Protein AF-A0A437QE01-F1 (afdb_monomer_lite)

pLDDT: mean 81.11, std 12.87, range [41.53, 93.69]

Organism: NCBI:txid1815562

Sequence (136 aa):
MSIEDLKLLNIDQLKAKAEELGINYGANISEKGLLKKIADVLGEPLESDDADTSKPVLPEGTKYVEVMFPEDDKDTQPVQVHVNGRSFVMPRGEWHKVPDYVIEVLNNAKKKVYSPKDMKPREVLAYPFQSREYQG

Foldseek 3Di:
DDLVVLVPDDPVVLVVLCVVLVHDDDPPDDSVRSSQSSCVSVVNHDPDPVPPVPDDDDPPPFFKKKKAFADDPVDQAWDWDADPNDIDTHGHPDIDIDTPVSVVVQVVQWDWDADPPPRDTDIDGPTDMDMDGDPD

Radius of gyration: 21.76 Å; chains: 1; bounding box: 56×34×57 Å

Structure (mmCIF, N/CA/C/O backbone):
data_AF-A0A437QE01-F1
#
_entry.id   AF-A0A437QE01-F1
#
loop_
_atom_site.group_PDB
_atom_site.id
_atom_site.type_symbol
_atom_site.label_atom_id
_atom_site.label_alt_id
_atom_site.label_comp_id
_atom_site.label_asym_id
_atom_site.label_entity_id
_atom_site.label_seq_id
_atom_site.pdbx_PDB_ins_code
_atom_site.Cartn_x
_atom_site.Cartn_y
_atom_site.Cartn_z
_atom_site.occupancy
_atom_site.B_iso_or_equiv
_atom_site.auth_seq_id
_atom_site.auth_comp_id
_atom_site.auth_asym_id
_atom_site.auth_atom_id
_atom_site.pdbx_PDB_model_num
ATOM 1 N N . MET A 1 1 ? -31.507 -14.014 19.607 1.00 61.56 1 MET A N 1
ATOM 2 C CA . MET A 1 1 ? -30.926 -12.689 19.887 1.00 61.56 1 MET A CA 1
ATOM 3 C C . MET A 1 1 ? -30.335 -12.242 18.577 1.00 61.56 1 MET A C 1
ATOM 5 O O . MET A 1 1 ? -29.521 -12.991 18.054 1.00 61.56 1 MET A O 1
ATOM 9 N N . SER A 1 2 ? -30.829 -11.148 18.012 1.00 68.75 2 SER A N 1
ATOM 10 C CA . SER A 1 2 ? -30.433 -10.721 16.672 1.00 68.75 2 SER A CA 1
ATOM 11 C C . SER A 1 2 ? -29.248 -9.762 16.764 1.00 68.75 2 SER A C 1
ATOM 13 O O . SER A 1 2 ? -29.023 -9.123 17.795 1.00 68.75 2 SER A O 1
ATOM 15 N N . ILE A 1 3 ? -28.476 -9.624 15.687 1.00 68.81 3 ILE A N 1
ATOM 16 C CA . ILE A 1 3 ? -27.332 -8.698 15.648 1.00 68.81 3 ILE A CA 1
ATOM 17 C C . ILE A 1 3 ? -27.730 -7.236 15.895 1.00 68.81 3 ILE A C 1
ATOM 19 O O . ILE A 1 3 ? -26.942 -6.453 16.427 1.00 68.81 3 ILE A O 1
ATOM 23 N N . GLU A 1 4 ? -28.956 -6.858 15.550 1.00 73.12 4 GLU A N 1
ATOM 24 C CA . GLU A 1 4 ? -29.498 -5.522 15.810 1.00 73.12 4 GLU A CA 1
ATOM 25 C C . GLU A 1 4 ? -29.607 -5.222 17.309 1.00 73.12 4 GLU A C 1
ATOM 27 O O . GLU A 1 4 ? -29.280 -4.112 17.727 1.00 73.12 4 GLU A O 1
ATOM 32 N N . ASP A 1 5 ? -29.946 -6.223 18.128 1.00 77.50 5 ASP A N 1
ATOM 33 C CA . ASP A 1 5 ? -29.944 -6.092 19.587 1.00 77.50 5 ASP A CA 1
ATOM 34 C C . ASP A 1 5 ? -28.518 -5.883 20.111 1.00 77.50 5 ASP A C 1
ATOM 36 O O . ASP A 1 5 ? -28.290 -5.058 20.992 1.00 77.50 5 ASP A O 1
ATOM 40 N N . LEU A 1 6 ? -27.537 -6.591 19.535 1.00 77.19 6 LEU A N 1
ATOM 41 C CA . LEU A 1 6 ? -26.127 -6.483 19.919 1.00 77.19 6 LEU A CA 1
ATOM 42 C C . LEU A 1 6 ? -25.539 -5.099 19.598 1.00 77.19 6 LEU A C 1
ATOM 44 O O . LEU A 1 6 ? -24.684 -4.619 20.336 1.00 77.19 6 LEU A O 1
ATOM 48 N N . LYS A 1 7 ? -26.007 -4.429 18.536 1.00 77.31 7 LYS A N 1
ATOM 49 C CA . LYS A 1 7 ? -25.567 -3.067 18.171 1.00 77.31 7 LYS A CA 1
ATOM 50 C C . LYS A 1 7 ? -26.016 -1.993 19.165 1.00 77.31 7 LYS A C 1
ATOM 52 O O . LYS A 1 7 ? -25.436 -0.912 19.178 1.00 77.31 7 LYS A O 1
ATOM 57 N N . LEU A 1 8 ? -27.040 -2.275 19.968 1.00 80.44 8 LEU A N 1
ATOM 58 C CA . LEU A 1 8 ? -27.549 -1.373 21.004 1.00 80.44 8 LEU A CA 1
ATOM 59 C C . LEU A 1 8 ? -26.851 -1.580 22.358 1.00 80.44 8 LEU A C 1
ATOM 61 O O . LEU A 1 8 ? -27.091 -0.823 23.299 1.00 80.44 8 LEU A O 1
ATOM 65 N N . LEU A 1 9 ? -26.002 -2.604 22.473 1.00 81.38 9 LEU A N 1
ATOM 66 C CA . LEU A 1 9 ? -25.262 -2.916 23.689 1.00 81.38 9 LEU A CA 1
ATOM 67 C C . LEU A 1 9 ? -23.941 -2.143 23.754 1.00 81.38 9 LEU A C 1
ATOM 69 O O . LEU A 1 9 ? -23.261 -1.953 22.752 1.00 81.38 9 LEU A O 1
ATOM 73 N N . ASN A 1 10 ? -23.547 -1.767 24.971 1.00 84.06 10 ASN A N 1
ATOM 74 C CA . ASN A 1 10 ? -22.227 -1.196 25.242 1.00 84.06 10 ASN A CA 1
ATOM 75 C C . ASN A 1 10 ? -21.135 -2.279 25.240 1.00 84.06 10 ASN A C 1
ATOM 77 O O . ASN A 1 10 ? -21.408 -3.453 25.508 1.00 84.06 10 ASN A O 1
ATOM 81 N N . ILE A 1 11 ? -19.876 -1.863 25.069 1.00 81.44 11 ILE A N 1
ATOM 82 C CA . ILE A 1 11 ? -18.689 -2.736 25.118 1.00 81.44 11 ILE A CA 1
ATOM 83 C C . ILE A 1 11 ? -18.661 -3.741 26.280 1.00 81.44 11 ILE A C 1
ATOM 85 O O . ILE A 1 11 ? -18.238 -4.878 26.093 1.00 81.44 11 ILE A O 1
ATOM 89 N N . ASP A 1 12 ? -19.112 -3.349 27.471 1.00 84.00 12 ASP A N 1
ATOM 90 C CA . ASP A 1 12 ? -19.095 -4.198 28.669 1.00 84.00 12 ASP A CA 1
ATOM 91 C C . ASP A 1 12 ? -20.093 -5.365 28.556 1.00 84.00 12 ASP A C 1
ATOM 93 O O . ASP A 1 12 ? -19.784 -6.513 28.865 1.00 84.00 12 ASP A O 1
ATOM 97 N N . GLN A 1 13 ? -21.267 -5.090 27.983 1.00 86.38 13 GLN A N 1
ATOM 98 C CA . GLN A 1 13 ? -22.295 -6.095 27.706 1.00 86.38 13 GLN A CA 1
ATOM 99 C C . GLN A 1 13 ? -21.878 -7.026 26.561 1.00 86.38 13 GLN A C 1
ATOM 101 O O . GLN A 1 13 ? -22.131 -8.229 26.612 1.00 86.38 13 GLN A O 1
ATOM 106 N N . LEU A 1 14 ? -21.192 -6.490 25.546 1.00 85.38 14 LEU A N 1
ATOM 107 C CA . LEU A 1 14 ? -20.608 -7.299 24.477 1.00 85.38 14 LEU A CA 1
ATOM 108 C C . LEU A 1 14 ? -19.512 -8.232 25.011 1.00 85.38 14 LEU A C 1
ATOM 110 O O . LEU A 1 14 ? -19.426 -9.372 24.568 1.00 85.38 14 LEU A O 1
ATOM 114 N N . LYS A 1 15 ? -18.708 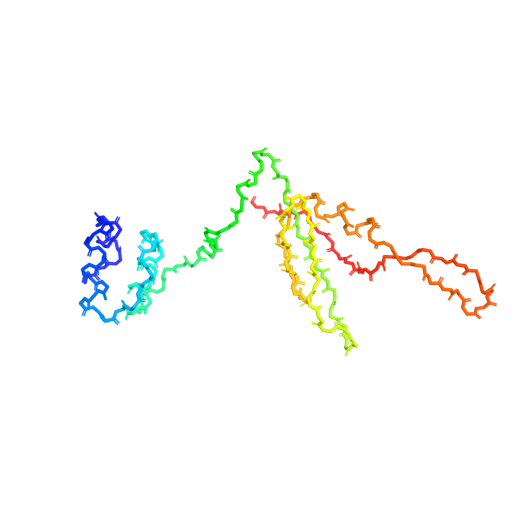-7.791 25.988 1.00 86.31 15 LYS A N 1
ATOM 115 C CA . LYS A 1 15 ? -17.693 -8.635 26.642 1.00 86.31 15 LYS A CA 1
ATOM 116 C C . LYS A 1 15 ? -18.332 -9.781 27.408 1.00 86.31 15 LYS A C 1
ATOM 118 O O . LYS A 1 15 ? -17.971 -10.923 27.156 1.00 86.31 15 LYS A O 1
ATOM 123 N N . ALA A 1 16 ? -19.348 -9.493 28.220 1.00 86.56 16 ALA A N 1
ATOM 124 C CA . ALA A 1 16 ? -20.102 -10.529 28.919 1.00 86.56 16 ALA A CA 1
ATOM 125 C C . ALA A 1 16 ? -20.675 -11.571 27.941 1.00 86.56 16 ALA A C 1
ATOM 127 O O . ALA A 1 16 ? -20.522 -12.770 28.156 1.00 86.56 16 ALA A O 1
ATOM 128 N N . LYS A 1 17 ? -21.252 -11.129 26.814 1.00 83.31 17 LYS A N 1
ATOM 129 C CA . LYS A 1 17 ? -21.757 -12.033 25.767 1.00 83.31 17 LYS A CA 1
ATOM 130 C C . LYS A 1 17 ? -20.654 -12.845 25.097 1.00 83.31 17 LYS A C 1
ATOM 132 O O . LYS A 1 17 ? -20.848 -14.024 24.818 1.00 83.31 17 LYS A O 1
ATOM 137 N N . ALA A 1 18 ? -19.504 -12.234 24.838 1.00 85.94 18 ALA A N 1
ATOM 138 C CA . ALA A 1 18 ? -18.352 -12.929 24.287 1.00 85.94 18 ALA A CA 1
ATOM 139 C C . ALA A 1 18 ? -17.809 -13.989 25.260 1.00 85.94 18 ALA A C 1
ATOM 141 O O . ALA A 1 18 ? -17.495 -15.091 24.821 1.00 85.94 18 ALA A O 1
ATOM 142 N N . GLU A 1 19 ? -17.765 -13.704 26.563 1.00 85.88 19 GLU A N 1
ATOM 143 C CA . GLU A 1 19 ? -17.380 -14.676 27.594 1.00 85.88 19 GLU A CA 1
ATOM 144 C C . GLU A 1 19 ? -18.396 -15.821 27.717 1.00 85.88 19 GLU A C 1
ATOM 146 O O . GLU A 1 19 ? -17.990 -16.981 27.760 1.00 85.88 19 GLU A O 1
ATOM 151 N N . GLU A 1 20 ? -19.704 -15.528 27.680 1.00 85.19 20 GLU A N 1
ATOM 152 C CA . GLU A 1 20 ? -20.765 -16.551 27.639 1.00 85.19 20 GLU A CA 1
ATOM 153 C C . GLU A 1 20 ? -20.631 -17.483 26.423 1.00 85.19 20 GLU A C 1
ATOM 155 O O . GLU A 1 20 ? -20.903 -18.679 26.520 1.00 85.19 20 GLU A O 1
ATOM 160 N N . LEU A 1 21 ? -20.192 -16.945 25.283 1.00 83.25 21 LEU A N 1
ATOM 161 C CA . LEU A 1 21 ? -19.971 -17.689 24.040 1.00 83.25 21 LEU A CA 1
ATOM 162 C C . LEU A 1 21 ? -18.577 -18.339 23.957 1.00 83.25 21 LEU A C 1
ATOM 164 O O . LEU A 1 21 ? -18.266 -18.985 22.957 1.00 83.25 21 LEU A O 1
ATOM 168 N N . GLY A 1 22 ? -17.723 -18.176 24.973 1.00 84.06 22 GLY A N 1
ATOM 169 C CA . GLY A 1 22 ? -16.360 -18.720 24.983 1.00 84.06 22 GLY A CA 1
ATOM 170 C C . GLY A 1 22 ? -15.413 -18.066 23.967 1.00 84.06 22 GLY A C 1
ATOM 171 O O . GLY A 1 22 ? -14.421 -18.669 23.553 1.00 84.06 22 GLY A O 1
ATOM 172 N N . ILE A 1 23 ? -15.706 -16.840 23.537 1.00 82.69 23 ILE A N 1
ATOM 173 C CA . ILE A 1 23 ? -14.935 -16.102 22.537 1.00 82.69 23 ILE A CA 1
ATOM 174 C C . ILE A 1 23 ? -13.726 -15.456 23.202 1.00 82.69 23 ILE A C 1
ATOM 176 O O . ILE A 1 23 ? -13.851 -14.559 24.032 1.00 82.69 23 ILE A O 1
ATOM 180 N N . ASN A 1 24 ? -12.531 -15.834 22.754 1.00 82.19 24 ASN A N 1
ATOM 181 C CA . ASN A 1 24 ? -11.305 -15.200 23.218 1.00 82.19 24 ASN A CA 1
ATOM 182 C C . ASN A 1 24 ? -11.070 -13.852 22.498 1.00 82.19 24 ASN A C 1
ATOM 184 O O . ASN A 1 24 ? -11.030 -13.782 21.256 1.00 82.19 24 ASN A O 1
ATOM 188 N N . TYR A 1 25 ? -10.899 -12.774 23.267 1.00 82.62 25 TYR A N 1
ATOM 189 C CA . TYR A 1 25 ? -10.641 -11.419 22.771 1.00 82.62 25 TYR A CA 1
ATOM 190 C C . TYR A 1 25 ? -9.471 -10.749 23.506 1.00 82.62 25 TYR A C 1
ATOM 192 O O . TYR A 1 25 ? -9.189 -11.030 24.666 1.00 82.62 25 TYR A O 1
ATOM 200 N N . GLY A 1 26 ? -8.763 -9.850 22.816 1.00 76.88 26 GLY A N 1
ATOM 201 C CA . GLY A 1 26 ? -7.668 -9.077 23.410 1.00 76.88 26 GLY A CA 1
ATOM 202 C C . GLY A 1 26 ? -8.178 -7.948 24.312 1.00 76.88 26 GLY A C 1
ATOM 203 O O . GLY A 1 26 ? -9.244 -7.387 24.063 1.00 76.88 26 GLY A O 1
ATOM 204 N N . ALA A 1 27 ? -7.393 -7.559 25.322 1.00 73.38 27 ALA A N 1
ATOM 205 C CA . ALA A 1 27 ? -7.774 -6.537 26.309 1.00 73.38 27 ALA A CA 1
ATOM 206 C C . ALA A 1 27 ? -8.166 -5.169 25.700 1.00 73.38 27 ALA A C 1
ATOM 208 O O . ALA A 1 27 ? -8.958 -4.441 26.294 1.00 73.38 27 ALA A O 1
ATOM 209 N N . ASN A 1 28 ? -7.659 -4.850 24.503 1.00 74.44 28 ASN A N 1
ATOM 210 C CA . ASN A 1 28 ? -7.899 -3.593 23.780 1.00 74.44 28 ASN A CA 1
ATOM 211 C C . ASN A 1 28 ? -8.868 -3.736 22.588 1.00 74.44 28 ASN A C 1
ATOM 213 O O . ASN A 1 28 ? -8.801 -2.955 21.642 1.00 74.44 28 ASN A O 1
ATOM 217 N N . ILE A 1 29 ? -9.737 -4.752 22.577 1.00 79.56 29 ILE A N 1
ATOM 218 C CA . ILE A 1 29 ? -10.688 -4.936 21.474 1.00 79.56 29 ILE A CA 1
ATOM 219 C C . ILE A 1 29 ? -11.727 -3.804 21.428 1.00 79.56 29 ILE A C 1
ATOM 221 O O . ILE A 1 29 ? -12.305 -3.432 22.448 1.00 79.56 29 ILE A O 1
ATOM 225 N N . SER A 1 30 ? -11.973 -3.254 20.238 1.00 79.31 30 SER A N 1
ATOM 226 C CA . SER A 1 30 ? -13.020 -2.251 20.008 1.00 79.31 30 SER A CA 1
ATOM 227 C C . SER A 1 30 ? -14.406 -2.897 19.923 1.00 79.31 30 SER A C 1
ATOM 229 O O . SER A 1 30 ? -14.521 -4.049 19.504 1.00 79.31 30 SER A O 1
ATOM 231 N N . GLU A 1 31 ? -15.468 -2.142 20.222 1.00 81.50 31 GLU A N 1
ATOM 232 C CA . GLU A 1 31 ? -16.868 -2.613 20.164 1.00 81.50 31 GLU A CA 1
ATOM 233 C C . GLU A 1 31 ? -17.208 -3.303 18.844 1.00 81.50 31 GLU A C 1
ATOM 235 O O . GLU A 1 31 ? -17.711 -4.422 18.844 1.00 81.50 31 GLU A O 1
ATOM 240 N N . LYS A 1 32 ? -16.835 -2.689 17.715 1.00 78.50 32 LYS A N 1
ATOM 241 C CA . LYS A 1 32 ? -17.033 -3.272 16.379 1.00 78.50 32 LYS A CA 1
ATOM 242 C C . LYS A 1 32 ? -16.314 -4.611 16.196 1.00 78.50 32 LYS A C 1
ATOM 244 O O . LYS A 1 32 ? -16.878 -5.533 15.615 1.00 78.50 32 LYS A O 1
ATOM 249 N N . GLY A 1 33 ? -15.082 -4.730 16.695 1.00 81.06 33 GLY A N 1
ATOM 250 C CA . GLY A 1 33 ? -14.295 -5.962 16.588 1.00 81.06 33 GLY A CA 1
ATOM 251 C C . GLY A 1 33 ? -14.866 -7.093 17.443 1.00 81.06 33 GLY A C 1
ATOM 252 O O . GLY A 1 33 ? -14.855 -8.252 17.032 1.00 81.06 33 GLY A O 1
ATOM 253 N N . LEU A 1 34 ? -15.407 -6.753 18.614 1.00 85.06 34 LEU A N 1
ATOM 254 C CA . LEU A 1 34 ? -16.063 -7.706 19.502 1.00 85.06 34 LEU A CA 1
ATOM 255 C C . LEU A 1 34 ? -17.421 -8.157 18.942 1.00 85.06 34 LEU A C 1
ATOM 257 O O . LEU A 1 34 ? -17.693 -9.353 18.900 1.00 85.06 34 LEU A O 1
ATOM 261 N N . LEU A 1 35 ? -18.215 -7.217 18.420 1.00 85.00 35 LEU A N 1
ATOM 262 C CA . LEU A 1 35 ? -19.473 -7.481 17.720 1.00 85.00 35 LEU A CA 1
ATOM 263 C C . LEU A 1 35 ? -19.259 -8.427 16.526 1.00 85.00 35 LEU A C 1
ATOM 265 O O . LEU A 1 35 ? -20.007 -9.387 16.377 1.00 85.00 35 LEU A O 1
ATOM 269 N N . LYS A 1 36 ? -18.199 -8.212 15.729 1.00 80.94 36 LYS A N 1
ATOM 270 C CA . LYS A 1 36 ? -17.820 -9.086 14.602 1.00 80.94 36 LYS A CA 1
ATOM 271 C C . LYS A 1 36 ? -17.546 -10.522 15.057 1.00 80.94 36 LYS A C 1
ATOM 273 O O . LYS A 1 36 ? -18.050 -11.454 14.445 1.00 80.94 36 LYS A O 1
ATOM 278 N N . LYS A 1 37 ? -16.793 -10.711 16.146 1.00 80.44 37 LYS A N 1
ATOM 279 C CA . LYS A 1 37 ? -16.519 -12.051 16.697 1.00 80.44 37 LYS A CA 1
ATOM 280 C C . LYS A 1 37 ? -17.783 -12.751 17.200 1.00 80.44 37 LYS A C 1
ATOM 282 O O . LYS A 1 37 ? -17.925 -13.950 17.008 1.00 80.44 37 LYS A O 1
ATOM 287 N N . ILE A 1 38 ? -18.684 -12.016 17.849 1.00 83.19 38 ILE A N 1
ATOM 288 C CA . ILE A 1 38 ? -19.958 -12.569 18.333 1.00 83.19 38 ILE A CA 1
ATOM 289 C C . ILE A 1 38 ? -20.855 -12.956 17.151 1.00 83.19 38 ILE A C 1
ATOM 291 O O . ILE A 1 38 ? -21.430 -14.038 17.147 1.00 83.19 38 ILE A O 1
ATOM 295 N N . ALA A 1 39 ? -20.931 -12.098 16.135 1.00 82.25 39 ALA A N 1
ATOM 296 C CA . ALA A 1 39 ? -21.681 -12.327 14.905 1.00 82.25 39 ALA A CA 1
ATOM 297 C C . ALA A 1 39 ? -21.201 -13.569 14.132 1.00 82.25 39 ALA A C 1
ATOM 299 O O . ALA A 1 39 ? -22.019 -14.369 13.683 1.00 82.25 39 ALA A O 1
ATOM 300 N N . ASP A 1 40 ? -19.880 -13.767 14.059 1.00 80.38 40 ASP A N 1
ATOM 301 C CA . ASP A 1 40 ? -19.247 -14.946 13.455 1.00 80.38 40 ASP A CA 1
ATOM 302 C C . ASP A 1 40 ? -19.692 -16.251 14.139 1.00 80.38 40 ASP A C 1
ATOM 304 O O . ASP A 1 40 ? -20.111 -17.196 13.473 1.00 80.38 40 ASP A O 1
ATOM 308 N N . VAL A 1 41 ? -19.724 -16.270 15.477 1.00 81.94 41 VAL A N 1
ATOM 309 C CA . VAL A 1 41 ? -20.201 -17.430 16.255 1.00 81.94 41 VAL A CA 1
ATOM 310 C C . VAL A 1 41 ? -21.705 -17.660 16.100 1.00 81.94 41 VAL A C 1
ATOM 312 O O . VAL A 1 41 ? -22.158 -18.804 16.101 1.00 81.94 41 VAL A O 1
ATOM 315 N N . LEU A 1 42 ? -22.488 -16.591 15.955 1.00 79.06 42 LEU A N 1
ATOM 316 C CA . LEU A 1 42 ? -23.936 -16.676 15.751 1.00 79.06 42 LEU A CA 1
ATOM 317 C C . LEU A 1 42 ? -24.326 -17.062 14.313 1.00 79.06 42 LEU A C 1
ATOM 319 O O . LEU A 1 42 ? -25.506 -17.292 14.055 1.00 79.06 42 LEU A O 1
ATOM 323 N N . GLY A 1 43 ? -23.360 -17.183 13.393 1.00 69.56 43 GLY A N 1
ATOM 324 C CA . GLY A 1 43 ? -23.604 -17.584 12.005 1.00 69.56 43 GLY A CA 1
ATOM 325 C C . GLY A 1 43 ? -24.263 -16.499 11.149 1.00 69.56 43 GLY A C 1
ATOM 326 O O . GLY A 1 43 ? -24.741 -16.788 10.054 1.00 69.56 43 GLY A O 1
ATOM 327 N N . GLU A 1 44 ? -24.278 -15.257 11.633 1.00 65.81 44 GLU A N 1
ATOM 328 C CA . GLU A 1 44 ? -24.770 -14.088 10.910 1.00 65.81 44 GLU A CA 1
ATOM 329 C C . GLU A 1 44 ? -23.563 -13.203 10.571 1.00 65.81 44 GLU A C 1
ATOM 331 O O . GLU A 1 44 ? -23.174 -12.353 11.374 1.00 65.81 44 GLU A O 1
ATOM 336 N N . PRO A 1 45 ? -22.902 -13.408 9.418 1.00 56.62 45 PRO A N 1
ATOM 337 C CA . PRO A 1 45 ? -21.717 -12.642 9.073 1.00 56.62 45 PRO A CA 1
ATOM 338 C C . PRO A 1 45 ? -22.094 -11.168 8.928 1.00 56.62 45 PRO A C 1
ATOM 340 O O . PRO A 1 45 ? -22.808 -10.770 8.010 1.00 56.62 45 PRO A O 1
ATOM 343 N N . LEU A 1 46 ? -21.587 -10.339 9.838 1.00 58.84 46 LEU A N 1
ATOM 344 C CA . LEU A 1 46 ? -21.533 -8.905 9.605 1.00 58.84 46 LEU A CA 1
ATOM 345 C C . LEU A 1 46 ? -20.607 -8.677 8.417 1.00 58.84 46 LEU A C 1
ATOM 347 O O . LEU A 1 46 ? -19.435 -9.062 8.476 1.00 58.84 46 LEU A O 1
ATOM 351 N N . GLU A 1 47 ? -21.142 -8.067 7.356 1.00 50.53 47 GLU A N 1
ATOM 352 C CA . GLU A 1 47 ? -20.348 -7.598 6.225 1.00 50.53 47 GLU A CA 1
ATOM 353 C C . GLU A 1 47 ? -19.114 -6.879 6.764 1.00 50.53 47 GLU A C 1
ATOM 355 O O . GLU A 1 47 ? -19.184 -5.917 7.538 1.00 50.53 47 GLU A O 1
ATOM 360 N N . SER A 1 48 ? -17.970 -7.474 6.453 1.00 45.66 48 SER A N 1
ATOM 361 C CA . SER A 1 48 ? -16.689 -7.065 6.981 1.00 45.66 48 SER A CA 1
ATOM 362 C C . SER A 1 48 ? -16.278 -5.791 6.271 1.00 45.66 48 SER A C 1
ATOM 364 O O . SER A 1 48 ? -15.776 -5.830 5.156 1.00 45.66 48 SER A O 1
ATOM 366 N N . ASP A 1 49 ? -16.442 -4.655 6.938 1.00 42.38 49 ASP A N 1
ATOM 367 C CA . ASP A 1 49 ? -15.513 -3.560 6.709 1.00 42.38 49 ASP A CA 1
ATOM 368 C C . ASP A 1 49 ? -14.228 -3.970 7.440 1.00 42.38 49 ASP A C 1
ATOM 370 O O . ASP A 1 49 ? -14.113 -3.842 8.664 1.00 42.38 49 ASP A O 1
ATOM 374 N N . ASP A 1 50 ? -13.310 -4.611 6.715 1.00 44.44 50 ASP A N 1
ATOM 375 C CA . ASP A 1 50 ? -11.950 -4.920 7.162 1.00 44.44 50 ASP A CA 1
ATOM 376 C C . ASP A 1 50 ? -11.158 -3.619 7.373 1.00 44.44 50 ASP A C 1
ATOM 378 O O . ASP A 1 50 ? -10.191 -3.293 6.683 1.00 44.44 50 ASP A O 1
ATOM 382 N N . ALA A 1 51 ? -11.576 -2.841 8.367 1.00 42.97 51 ALA A N 1
ATOM 383 C CA . ALA A 1 51 ? -10.850 -1.701 8.881 1.00 42.97 51 ALA A CA 1
ATOM 384 C C . ALA A 1 51 ? -9.929 -2.188 10.001 1.00 42.97 51 ALA A C 1
ATOM 386 O O . ALA A 1 51 ? -10.220 -2.076 11.190 1.00 42.97 51 ALA A O 1
ATOM 387 N N . ASP A 1 52 ? -8.809 -2.759 9.573 1.00 41.53 52 ASP A N 1
ATOM 388 C CA . ASP A 1 52 ? -7.556 -2.870 10.312 1.00 41.53 52 ASP A CA 1
ATOM 389 C C . ASP A 1 52 ? -7.315 -1.607 11.177 1.00 41.53 52 ASP A C 1
ATOM 391 O O . ASP A 1 52 ? -6.921 -0.545 10.687 1.00 41.53 52 ASP A O 1
ATOM 395 N N . THR A 1 53 ? -7.610 -1.692 12.479 1.00 43.34 53 THR A N 1
ATOM 396 C CA . THR A 1 53 ? -7.600 -0.574 13.448 1.00 43.34 53 THR A CA 1
ATOM 397 C C . THR A 1 53 ? -6.194 -0.119 13.862 1.00 43.34 53 THR A C 1
ATOM 399 O O . THR A 1 53 ? -5.994 0.399 14.956 1.00 43.34 53 THR A O 1
ATOM 402 N N . SER A 1 54 ? -5.185 -0.297 13.011 1.00 45.47 54 SER A N 1
ATOM 403 C CA . SER A 1 54 ? -3.840 0.266 13.213 1.00 45.47 54 SER A CA 1
ATOM 404 C C . SER A 1 54 ? -3.366 1.129 12.046 1.00 45.47 54 SER A C 1
ATOM 406 O O . SER A 1 54 ? -2.224 1.592 12.051 1.00 45.47 54 SER A O 1
ATOM 408 N N . LYS A 1 55 ? -4.231 1.424 11.065 1.00 49.94 55 LYS A N 1
ATOM 409 C CA . LYS A 1 55 ? -3.868 2.337 9.980 1.00 49.94 55 LYS A CA 1
ATOM 410 C C . LYS A 1 55 ? -3.853 3.791 10.478 1.00 49.94 55 LYS A C 1
ATOM 412 O O . LYS A 1 55 ? -4.889 4.300 10.906 1.00 49.94 55 LYS A O 1
ATOM 417 N N . PRO A 1 56 ? -2.707 4.492 10.417 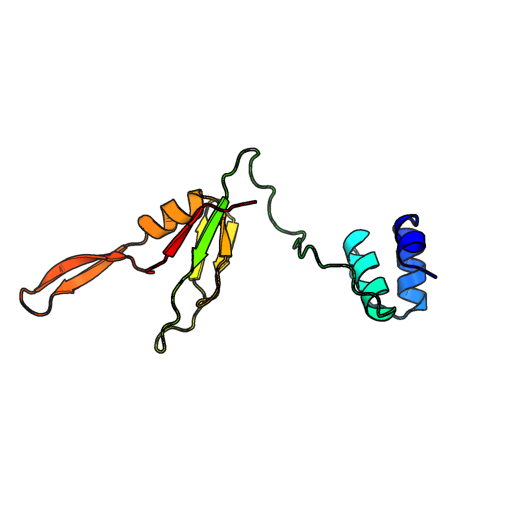1.00 52.44 56 PRO A N 1
ATOM 418 C CA . PRO A 1 56 ? -2.644 5.916 10.727 1.00 52.44 56 PRO A CA 1
ATOM 419 C C . PRO A 1 56 ? -3.624 6.702 9.846 1.00 52.44 56 PRO A C 1
ATOM 421 O O . PRO A 1 56 ? -3.652 6.518 8.629 1.00 52.44 56 PRO A O 1
ATOM 424 N N . VAL A 1 57 ? -4.401 7.589 10.476 1.00 58.56 57 VAL A N 1
ATOM 425 C CA . VAL A 1 57 ? -5.449 8.410 9.847 1.00 58.56 57 VAL A CA 1
ATOM 426 C C . VAL A 1 57 ? -4.885 9.139 8.627 1.00 58.56 57 VAL A C 1
ATOM 428 O O . VAL A 1 57 ? -3.948 9.933 8.739 1.00 58.56 57 VAL A O 1
ATOM 431 N N . LEU A 1 58 ? -5.399 8.826 7.437 1.00 65.75 58 LEU A N 1
ATOM 432 C CA . LEU A 1 58 ? -5.015 9.509 6.203 1.00 65.75 58 LEU A CA 1
ATOM 433 C C . LEU A 1 58 ? -5.463 10.978 6.251 1.00 65.75 58 LEU A C 1
ATOM 435 O O . LEU A 1 58 ? -6.522 11.253 6.811 1.00 65.75 58 LEU A O 1
ATOM 439 N N . PRO A 1 59 ? -4.668 11.921 5.712 1.00 69.50 59 PRO A N 1
ATOM 440 C CA . PRO A 1 59 ? -5.068 13.322 5.692 1.00 69.50 59 PRO A CA 1
ATOM 441 C C . PRO A 1 59 ? -6.395 13.487 4.935 1.00 69.50 59 PRO A C 1
ATOM 443 O O . PRO A 1 59 ? -6.618 12.833 3.908 1.00 69.50 59 PRO A O 1
ATOM 446 N N . GLU A 1 60 ? -7.280 14.345 5.448 1.00 68.88 60 GLU A N 1
ATOM 447 C CA . GLU A 1 60 ? -8.535 14.690 4.773 1.00 68.88 60 GLU A CA 1
ATOM 448 C C . GLU A 1 60 ? -8.254 15.195 3.349 1.00 68.88 60 GLU A C 1
ATOM 450 O O . GLU A 1 60 ? -7.337 15.984 3.124 1.00 68.88 60 GLU A O 1
ATOM 455 N N . GLY A 1 61 ? -9.023 14.701 2.374 1.00 73.62 61 GLY A N 1
ATOM 456 C CA . GLY A 1 61 ? -8.838 15.021 0.953 1.00 73.62 61 GLY A CA 1
ATOM 457 C C . GLY A 1 61 ? -7.867 14.111 0.188 1.00 73.62 61 GLY A C 1
ATOM 458 O O . GLY A 1 61 ? -7.595 14.378 -0.981 1.00 73.62 61 GLY A O 1
ATOM 459 N N . THR A 1 62 ? -7.365 13.032 0.801 1.00 80.56 62 THR A N 1
ATOM 460 C CA . THR A 1 62 ? -6.550 12.035 0.085 1.00 80.56 62 THR A CA 1
ATOM 461 C C . THR A 1 62 ? -7.343 11.418 -1.070 1.00 80.56 62 THR A C 1
ATOM 463 O O . THR A 1 62 ? -8.407 10.832 -0.855 1.00 80.56 62 THR A O 1
ATOM 466 N N . LYS A 1 63 ? -6.807 11.516 -2.292 1.00 86.56 63 LYS A N 1
ATOM 467 C CA . LYS A 1 63 ? -7.376 10.849 -3.464 1.00 86.56 63 LYS A CA 1
ATOM 468 C C . LYS A 1 63 ? -6.949 9.390 -3.463 1.00 86.56 63 LYS A C 1
ATOM 470 O O . LYS A 1 63 ? -5.799 9.070 -3.175 1.00 86.56 63 LYS A O 1
ATOM 475 N N . TYR A 1 64 ? -7.884 8.512 -3.797 1.00 89.19 64 TYR A N 1
ATOM 476 C CA . TYR A 1 64 ? -7.610 7.090 -3.935 1.00 89.19 64 TYR A CA 1
ATOM 477 C C . TYR A 1 64 ? -7.590 6.696 -5.402 1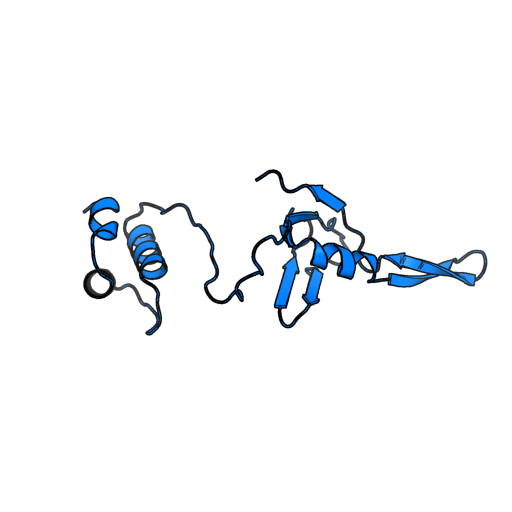.00 89.19 64 TYR A C 1
ATOM 479 O O . TYR A 1 64 ? -8.282 7.274 -6.239 1.00 89.19 64 TYR A O 1
ATOM 487 N N . VAL A 1 65 ? -6.790 5.686 -5.685 1.00 90.38 65 VAL A N 1
ATOM 488 C CA . VAL A 1 65 ? -6.628 5.055 -6.988 1.00 90.38 65 VAL A CA 1
ATOM 489 C C . VAL A 1 65 ? -6.497 3.560 -6.769 1.00 90.38 65 VAL A C 1
ATOM 491 O O . VAL A 1 65 ? -6.077 3.115 -5.700 1.00 90.38 65 VAL A O 1
ATOM 494 N N . GLU A 1 66 ? -6.859 2.775 -7.770 1.00 92.69 66 GLU A N 1
ATOM 495 C CA . GLU A 1 66 ? -6.635 1.336 -7.723 1.00 92.69 66 GLU A CA 1
ATOM 496 C C . GLU A 1 66 ? -5.395 0.988 -8.530 1.00 92.69 66 GLU A C 1
ATOM 498 O O . GLU A 1 66 ? -5.211 1.490 -9.641 1.00 92.69 66 GLU A O 1
ATOM 503 N N . VAL A 1 67 ? -4.554 0.123 -7.970 1.00 93.31 67 VAL A N 1
ATOM 504 C CA . VAL A 1 67 ? -3.358 -0.405 -8.626 1.00 93.31 67 VAL A CA 1
ATOM 505 C C . VAL A 1 67 ? -3.426 -1.909 -8.750 1.00 93.31 67 VAL A C 1
ATOM 507 O O . VAL A 1 67 ?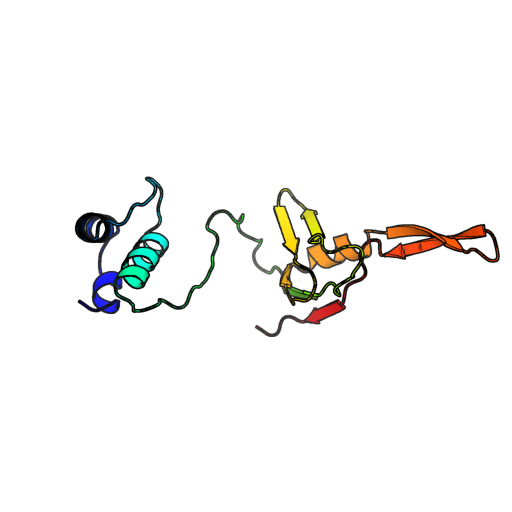 -3.872 -2.585 -7.832 1.00 93.31 67 VAL A O 1
ATOM 510 N N . MET A 1 68 ? -2.926 -2.436 -9.858 1.00 93.69 68 MET A N 1
ATOM 511 C CA . MET A 1 68 ? -2.750 -3.868 -10.047 1.00 93.69 68 MET A CA 1
ATOM 512 C C . MET A 1 68 ? -1.329 -4.142 -10.519 1.00 93.69 68 MET A C 1
ATOM 514 O O . MET A 1 68 ? -0.852 -3.562 -11.500 1.00 93.69 68 MET A O 1
ATOM 518 N N . PHE A 1 69 ? -0.661 -5.058 -9.828 1.00 92.81 69 PHE A N 1
ATOM 519 C CA . PHE A 1 69 ? 0.602 -5.623 -10.281 1.00 92.81 69 PHE A CA 1
ATOM 520 C C . PHE A 1 69 ? 0.296 -6.936 -10.994 1.00 92.81 69 PHE A C 1
ATOM 522 O O . PHE A 1 69 ? -0.328 -7.801 -10.378 1.00 92.81 69 PHE A O 1
ATOM 529 N N . PRO A 1 70 ? 0.698 -7.112 -12.263 1.00 90.69 70 PRO A N 1
ATOM 530 C CA . PRO A 1 70 ? 0.495 -8.379 -12.946 1.00 90.69 70 PRO A CA 1
ATOM 531 C C . PRO A 1 70 ? 1.222 -9.505 -12.204 1.00 90.69 70 PRO A C 1
ATOM 533 O O . PRO A 1 70 ? 2.278 -9.291 -11.589 1.00 90.69 70 PRO A O 1
ATOM 536 N N . GLU A 1 71 ? 0.633 -10.695 -12.267 1.00 89.75 71 GLU A N 1
ATOM 537 C CA . GLU A 1 71 ? 1.284 -11.922 -11.824 1.00 89.75 71 GLU A CA 1
ATOM 538 C C . GLU A 1 71 ? 2.539 -12.176 -12.664 1.00 89.75 71 GLU A C 1
ATOM 540 O O . GLU A 1 71 ? 2.586 -11.872 -13.859 1.00 89.75 71 GLU A O 1
ATOM 545 N N . ASP A 1 72 ? 3.571 -12.702 -12.015 1.00 83.38 72 ASP A N 1
ATOM 546 C CA . ASP A 1 72 ? 4.816 -13.095 -12.657 1.00 83.38 72 ASP A CA 1
ATOM 547 C C . ASP A 1 72 ? 5.229 -14.455 -12.089 1.00 83.38 72 ASP A C 1
ATOM 549 O O . ASP A 1 72 ? 5.382 -14.607 -10.877 1.00 83.38 72 ASP A O 1
ATOM 553 N N . ASP A 1 73 ? 5.412 -15.450 -12.960 1.00 80.81 73 ASP A N 1
ATOM 554 C CA . ASP A 1 73 ? 5.796 -16.810 -12.556 1.00 80.81 73 ASP A CA 1
ATOM 555 C C . ASP A 1 73 ? 7.157 -16.875 -11.844 1.00 80.81 73 ASP A C 1
ATOM 557 O O . ASP A 1 73 ? 7.476 -17.870 -11.193 1.00 80.81 73 ASP A O 1
ATOM 561 N N . LYS A 1 74 ? 7.999 -15.842 -11.985 1.00 82.69 74 LYS A N 1
ATOM 562 C CA . LYS A 1 74 ? 9.331 -15.781 -11.371 1.00 82.69 74 LYS A CA 1
ATOM 563 C C . LYS A 1 74 ? 9.342 -14.962 -10.086 1.00 82.69 74 LYS A C 1
ATOM 565 O O . LYS A 1 74 ? 10.202 -15.211 -9.245 1.00 82.69 74 LYS A O 1
ATOM 570 N N . ASP A 1 75 ? 8.429 -14.004 -9.933 1.00 81.75 75 ASP A N 1
ATOM 571 C CA . ASP A 1 75 ? 8.315 -13.145 -8.754 1.00 81.75 75 ASP A CA 1
ATOM 572 C C . ASP A 1 75 ? 6.872 -13.082 -8.238 1.00 81.75 75 ASP A C 1
ATOM 574 O O . ASP A 1 75 ? 6.076 -12.228 -8.625 1.00 81.75 75 ASP A O 1
ATOM 578 N N . THR A 1 76 ? 6.553 -13.974 -7.300 1.00 86.38 76 THR A N 1
ATOM 579 C CA . THR A 1 76 ? 5.242 -14.033 -6.633 1.00 86.38 76 THR A CA 1
ATOM 580 C C . THR A 1 76 ? 5.159 -13.147 -5.389 1.00 86.38 76 THR A C 1
ATOM 582 O O . THR A 1 76 ? 4.127 -13.104 -4.720 1.00 86.38 76 THR A O 1
ATOM 585 N N . GLN A 1 77 ? 6.246 -12.454 -5.035 1.00 89.00 77 GLN A N 1
ATOM 586 C CA . GLN A 1 77 ? 6.295 -11.645 -3.823 1.00 89.00 77 GLN A CA 1
ATOM 587 C C . GLN A 1 77 ? 5.382 -10.413 -3.950 1.00 89.00 77 GLN A C 1
ATOM 589 O O . GLN A 1 77 ? 5.325 -9.791 -5.019 1.00 89.00 77 GLN A O 1
ATOM 594 N N . PRO A 1 78 ? 4.674 -10.029 -2.870 1.00 89.88 78 PRO A N 1
ATOM 595 C CA . PRO A 1 78 ? 3.850 -8.830 -2.871 1.00 89.88 78 PRO A CA 1
ATOM 596 C C . PRO A 1 78 ? 4.722 -7.578 -2.972 1.00 89.88 78 PRO A C 1
ATOM 598 O O . PRO A 1 78 ? 5.815 -7.505 -2.404 1.00 89.88 78 PRO A O 1
ATOM 601 N N . VAL A 1 79 ? 4.208 -6.551 -3.643 1.00 89.75 79 VAL A N 1
ATOM 602 C CA . VAL A 1 79 ? 4.890 -5.259 -3.725 1.00 89.75 79 VAL A CA 1
ATOM 603 C C . VAL A 1 79 ? 4.645 -4.488 -2.436 1.00 89.75 79 VAL A C 1
ATOM 605 O O . VAL A 1 79 ? 3.503 -4.268 -2.036 1.00 89.75 79 VAL A O 1
ATOM 608 N N . GLN A 1 80 ? 5.725 -4.066 -1.780 1.00 91.25 80 GLN A N 1
ATOM 609 C CA . GLN A 1 80 ? 5.664 -3.308 -0.534 1.00 91.25 80 GLN A CA 1
ATOM 610 C C . GLN A 1 80 ? 6.143 -1.875 -0.749 1.00 91.25 80 GLN A C 1
ATOM 612 O O . GLN A 1 80 ? 7.292 -1.645 -1.127 1.00 91.25 80 GLN A O 1
ATOM 617 N N . VAL A 1 81 ? 5.281 -0.901 -0.466 1.00 90.00 81 VAL A N 1
ATOM 618 C CA . VAL A 1 81 ? 5.614 0.526 -0.544 1.00 90.00 81 VAL A CA 1
ATOM 619 C C . VAL A 1 81 ? 5.606 1.134 0.847 1.00 90.00 81 VAL A C 1
ATOM 621 O O . VAL A 1 81 ? 4.628 1.017 1.579 1.00 90.00 81 VAL A O 1
ATOM 624 N N . HIS A 1 82 ? 6.699 1.811 1.191 1.00 89.00 82 HIS A N 1
ATOM 625 C CA . HIS A 1 82 ? 6.856 2.516 2.456 1.00 89.00 82 HIS A CA 1
ATOM 626 C C . HIS A 1 82 ? 6.929 4.018 2.194 1.00 89.00 82 HIS A C 1
ATOM 628 O O . HIS A 1 82 ? 7.828 4.481 1.496 1.00 89.00 82 HIS A O 1
ATOM 634 N N . VAL A 1 83 ? 5.991 4.786 2.743 1.00 85.44 83 VAL A N 1
ATOM 635 C CA . VAL A 1 83 ? 5.925 6.241 2.547 1.00 85.44 83 VAL A CA 1
ATOM 636 C C . VAL A 1 83 ? 5.362 6.911 3.793 1.00 85.44 83 VAL A C 1
ATOM 638 O O . VAL A 1 83 ? 4.342 6.485 4.331 1.00 85.44 83 VAL A O 1
ATOM 641 N N . ASN A 1 84 ? 6.048 7.945 4.286 1.00 83.56 84 ASN A N 1
ATOM 642 C CA . ASN A 1 84 ? 5.656 8.707 5.480 1.00 83.56 84 ASN A CA 1
ATOM 643 C C . ASN A 1 84 ? 5.340 7.820 6.705 1.00 83.56 84 ASN A C 1
ATOM 645 O O . ASN A 1 84 ? 4.352 8.038 7.404 1.00 83.56 84 ASN A O 1
ATOM 649 N N . GLY A 1 85 ? 6.153 6.782 6.936 1.00 80.56 85 GLY A N 1
ATOM 650 C CA . GLY A 1 85 ? 5.978 5.842 8.051 1.00 80.56 85 GLY A CA 1
ATOM 651 C C . GLY A 1 85 ? 4.835 4.836 7.874 1.00 80.56 85 GLY A C 1
ATOM 652 O O . GLY A 1 85 ? 4.490 4.139 8.823 1.00 80.56 85 GLY A O 1
ATOM 653 N N . ARG A 1 86 ? 4.238 4.753 6.680 1.00 83.44 86 ARG A N 1
ATOM 654 C CA . ARG A 1 86 ? 3.155 3.818 6.353 1.00 83.44 86 ARG A CA 1
ATOM 655 C C . ARG A 1 86 ? 3.637 2.755 5.389 1.00 83.44 86 ARG A C 1
ATOM 657 O O . ARG A 1 86 ? 4.339 3.082 4.436 1.00 83.44 86 ARG A O 1
ATOM 664 N N . SER A 1 87 ? 3.189 1.527 5.612 1.00 87.38 87 SER A N 1
ATOM 665 C CA . SER A 1 87 ? 3.467 0.379 4.753 1.00 87.38 87 SER A CA 1
ATOM 666 C C . SER A 1 87 ? 2.209 -0.026 3.990 1.00 87.38 87 SER A C 1
ATOM 668 O O . SER A 1 87 ? 1.155 -0.236 4.587 1.00 87.38 87 SER A O 1
ATOM 670 N N . PHE A 1 88 ? 2.333 -0.161 2.675 1.00 89.81 88 PHE A N 1
ATOM 671 C CA . PHE A 1 88 ? 1.303 -0.673 1.778 1.00 89.81 88 PHE A CA 1
ATOM 672 C C . PHE A 1 88 ? 1.808 -1.979 1.182 1.00 89.81 88 PHE A C 1
ATOM 674 O O . PHE A 1 88 ? 2.778 -1.969 0.425 1.00 89.81 88 PHE A O 1
ATOM 681 N N . VAL A 1 89 ? 1.179 -3.093 1.549 1.00 91.31 89 VAL A N 1
ATOM 682 C CA . VAL A 1 89 ? 1.489 -4.420 1.008 1.00 91.31 89 VAL A CA 1
ATOM 683 C C . VAL A 1 89 ? 0.433 -4.757 -0.033 1.00 91.31 89 VAL A C 1
ATOM 685 O O . VAL A 1 89 ? -0.749 -4.800 0.292 1.00 91.31 89 VAL A O 1
ATOM 688 N N . MET A 1 90 ? 0.860 -4.956 -1.277 1.00 91.94 90 MET A N 1
ATOM 689 C CA . MET A 1 90 ? -0.016 -5.153 -2.431 1.00 91.94 90 MET A CA 1
ATOM 690 C C . MET A 1 90 ? 0.322 -6.490 -3.104 1.00 91.94 90 MET A C 1
ATOM 692 O O . MET A 1 90 ? 1.319 -6.578 -3.831 1.00 91.94 90 MET A O 1
ATOM 696 N N . PRO A 1 91 ? -0.459 -7.549 -2.830 1.00 90.81 91 PRO A N 1
ATOM 697 C CA . PRO A 1 91 ? -0.429 -8.791 -3.594 1.00 90.81 91 PRO A CA 1
ATOM 698 C C . PRO A 1 91 ? -0.534 -8.565 -5.108 1.00 90.81 91 PRO A C 1
ATOM 700 O O . PRO A 1 91 ? -1.187 -7.629 -5.574 1.00 90.81 91 PRO A O 1
ATOM 703 N N . ARG A 1 92 ? 0.118 -9.429 -5.886 1.00 91.19 92 ARG A N 1
ATOM 704 C CA . ARG A 1 92 ? 0.013 -9.433 -7.352 1.00 91.19 92 ARG A CA 1
ATOM 705 C C . ARG A 1 92 ? -1.293 -10.103 -7.788 1.00 91.19 92 ARG A C 1
ATOM 707 O O . ARG A 1 92 ? -1.842 -10.905 -7.048 1.00 91.19 92 ARG A O 1
ATOM 714 N N . GLY A 1 93 ? -1.772 -9.770 -8.983 1.00 89.44 93 GLY A N 1
ATOM 715 C CA . GLY A 1 93 ? -2.983 -10.348 -9.579 1.00 89.44 93 GLY A CA 1
ATOM 716 C C . GLY A 1 93 ? -4.300 -9.704 -9.138 1.00 89.44 93 GLY A C 1
ATOM 717 O O . GLY A 1 93 ? -5.344 -10.009 -9.706 1.00 89.44 93 GLY A O 1
ATOM 718 N N . GLU A 1 94 ? -4.265 -8.774 -8.183 1.00 89.50 94 GLU A N 1
ATOM 719 C CA . GLU A 1 94 ? -5.460 -8.149 -7.612 1.00 89.50 94 GLU A CA 1
ATOM 720 C C . GLU A 1 94 ? -5.387 -6.619 -7.681 1.00 89.50 94 GLU A C 1
ATOM 722 O O . GLU A 1 94 ? -4.303 -6.025 -7.689 1.00 89.50 94 GLU A O 1
ATOM 727 N N . TRP A 1 95 ? -6.557 -5.977 -7.743 1.00 89.69 95 TRP A N 1
ATOM 728 C CA . TRP A 1 95 ? -6.680 -4.523 -7.671 1.00 89.69 95 TRP A CA 1
ATOM 729 C C . TRP A 1 95 ? -6.675 -4.069 -6.212 1.00 89.69 95 TRP A C 1
ATOM 731 O O . TRP A 1 95 ? -7.501 -4.505 -5.414 1.00 89.69 95 TRP A O 1
ATOM 741 N N . HIS A 1 96 ? -5.772 -3.151 -5.877 1.00 88.94 96 HIS A N 1
ATOM 742 C CA . HIS A 1 96 ? -5.596 -2.615 -4.531 1.00 88.94 96 HIS A CA 1
ATOM 743 C C . HIS A 1 96 ? -5.887 -1.126 -4.500 1.00 88.94 96 HIS A C 1
ATOM 745 O O . HIS A 1 96 ? -5.269 -0.346 -5.226 1.00 88.94 96 HIS A O 1
ATOM 751 N N . LYS A 1 97 ? -6.783 -0.714 -3.605 1.00 90.94 97 LYS A N 1
ATOM 752 C CA . LYS A 1 97 ? -7.038 0.698 -3.322 1.00 90.94 97 LYS A CA 1
ATOM 753 C C . LYS A 1 97 ? -5.867 1.291 -2.543 1.00 90.94 97 LYS A C 1
ATOM 755 O O . LYS A 1 97 ? -5.616 0.913 -1.398 1.00 90.94 97 LYS A O 1
ATOM 760 N N . VAL A 1 98 ? -5.203 2.278 -3.130 1.00 90.38 98 VAL A N 1
ATOM 761 C CA . VAL A 1 98 ? -4.106 3.014 -2.502 1.00 90.38 98 VAL A CA 1
ATOM 762 C C . VAL A 1 98 ? -4.288 4.522 -2.655 1.00 90.38 98 VAL A C 1
ATOM 764 O O . VAL A 1 98 ? -4.980 4.982 -3.562 1.00 90.38 98 VAL A O 1
ATOM 767 N N . PRO A 1 99 ? -3.689 5.320 -1.765 1.00 91.19 99 PRO A N 1
ATOM 768 C CA . PRO A 1 99 ? -3.583 6.760 -1.956 1.00 91.19 99 PRO A CA 1
ATOM 769 C C . PRO A 1 99 ? -2.795 7.126 -3.219 1.00 91.19 99 PRO A C 1
ATOM 771 O O . PRO A 1 99 ? -1.843 6.432 -3.576 1.00 91.19 99 PRO A O 1
ATOM 774 N N . ASP A 1 100 ? -3.121 8.251 -3.849 1.00 90.06 100 ASP A N 1
ATOM 775 C CA . ASP A 1 100 ? -2.457 8.721 -5.071 1.00 90.06 100 ASP A CA 1
ATOM 776 C C . ASP A 1 100 ? -0.942 8.919 -4.894 1.00 90.06 100 ASP A C 1
ATOM 778 O O . ASP A 1 100 ? -0.163 8.577 -5.782 1.00 90.06 100 ASP A O 1
ATOM 782 N N . TYR A 1 101 ? -0.494 9.344 -3.710 1.00 88.75 101 TYR A N 1
ATOM 783 C CA . TYR A 1 101 ? 0.934 9.490 -3.414 1.00 88.75 101 TYR A CA 1
ATOM 784 C C . TYR A 1 101 ? 1.715 8.165 -3.502 1.00 88.75 101 TYR A C 1
ATOM 786 O O . TYR A 1 101 ? 2.928 8.170 -3.704 1.00 88.75 101 TYR A O 1
ATOM 794 N N . VAL A 1 102 ? 1.051 7.008 -3.380 1.00 90.69 102 VAL A N 1
ATOM 795 C CA . VAL A 1 102 ? 1.691 5.697 -3.581 1.00 90.69 102 VAL A CA 1
ATOM 796 C C . VAL A 1 102 ? 2.059 5.502 -5.056 1.00 90.69 102 VAL A C 1
ATOM 798 O O . VAL A 1 102 ? 3.117 4.947 -5.349 1.00 90.69 102 VAL A O 1
ATOM 801 N N . ILE A 1 103 ? 1.254 6.023 -5.989 1.00 91.12 103 ILE A N 1
ATOM 802 C CA . ILE A 1 103 ? 1.552 5.998 -7.431 1.00 91.12 103 ILE A CA 1
ATOM 803 C C . ILE A 1 103 ? 2.817 6.778 -7.742 1.00 91.12 103 ILE A C 1
ATOM 805 O O . ILE A 1 103 ? 3.629 6.342 -8.556 1.00 91.12 103 ILE A O 1
ATOM 809 N N . GLU A 1 104 ? 3.001 7.928 -7.099 1.00 89.75 104 GLU A N 1
ATOM 810 C CA . GLU A 1 104 ? 4.204 8.730 -7.288 1.00 89.75 104 GLU A CA 1
ATOM 811 C C . GLU A 1 104 ? 5.454 7.946 -6.873 1.00 89.75 104 GLU A C 1
ATOM 813 O O . GLU A 1 104 ? 6.440 7.913 -7.613 1.00 89.75 104 GLU A O 1
ATOM 818 N N . VAL A 1 105 ? 5.400 7.230 -5.746 1.00 91.69 105 VAL A N 1
ATOM 819 C CA . VAL A 1 105 ? 6.502 6.361 -5.310 1.00 91.69 105 VAL A CA 1
ATOM 820 C C . VAL A 1 105 ? 6.760 5.245 -6.325 1.00 91.69 105 VAL A C 1
ATOM 822 O O . VAL A 1 105 ? 7.910 5.009 -6.694 1.00 91.69 105 VAL A O 1
ATOM 825 N N . LEU A 1 106 ? 5.710 4.595 -6.832 1.00 91.94 106 LEU A N 1
ATOM 826 C CA . LEU A 1 106 ? 5.833 3.527 -7.829 1.00 91.94 106 LEU A CA 1
ATOM 827 C C . LEU A 1 106 ? 6.408 4.025 -9.166 1.00 91.94 106 LEU A C 1
ATOM 829 O O . LEU A 1 106 ? 7.254 3.355 -9.754 1.00 91.94 106 LEU A O 1
ATOM 833 N N . ASN A 1 107 ? 6.022 5.219 -9.621 1.00 91.31 107 ASN A N 1
ATOM 834 C CA . ASN A 1 107 ? 6.566 5.839 -10.835 1.00 91.31 107 ASN A CA 1
ATOM 835 C C . ASN A 1 107 ? 8.040 6.244 -10.692 1.00 91.31 107 ASN A C 1
ATOM 837 O O . ASN A 1 107 ? 8.801 6.215 -11.665 1.00 91.31 107 ASN A O 1
ATOM 841 N N . ASN A 1 108 ? 8.454 6.621 -9.482 1.00 91.44 108 ASN A N 1
ATOM 842 C CA . ASN A 1 108 ? 9.842 6.956 -9.176 1.00 91.44 108 ASN A CA 1
ATOM 843 C C . ASN A 1 108 ? 10.710 5.720 -8.891 1.00 91.44 108 ASN A C 1
ATOM 845 O O . ASN A 1 108 ? 11.935 5.795 -9.002 1.00 91.44 108 ASN A O 1
ATOM 849 N N . ALA A 1 109 ? 10.104 4.569 -8.592 1.00 91.00 109 ALA A N 1
ATOM 850 C CA . ALA A 1 109 ? 10.800 3.301 -8.421 1.00 91.00 109 ALA A CA 1
ATOM 851 C C . ALA A 1 109 ? 11.305 2.767 -9.775 1.00 91.00 109 ALA A C 1
ATOM 853 O O . ALA A 1 109 ? 10.655 1.961 -10.444 1.00 91.00 109 ALA A O 1
ATOM 854 N N . LYS A 1 110 ? 12.495 3.214 -10.185 1.00 91.81 110 LYS A N 1
ATOM 855 C CA . LYS A 1 110 ? 13.153 2.824 -11.441 1.00 91.81 110 LYS A CA 1
ATOM 856 C C . LYS A 1 110 ? 14.331 1.886 -11.193 1.00 91.81 110 LYS A C 1
ATOM 858 O O . LYS A 1 110 ? 15.045 2.002 -10.201 1.00 91.81 110 LYS A O 1
ATOM 863 N N . LYS A 1 111 ? 14.582 0.987 -12.145 1.00 91.31 111 LYS A N 1
ATOM 864 C CA . LYS A 1 111 ? 15.787 0.153 -12.219 1.00 91.31 111 LYS A CA 1
ATOM 865 C C . LYS A 1 111 ? 16.526 0.395 -13.529 1.00 91.31 111 LYS A C 1
ATOM 867 O O . LYS A 1 111 ? 15.914 0.565 -14.585 1.00 91.31 111 LYS A O 1
ATOM 872 N N . LYS A 1 112 ? 17.857 0.374 -13.465 1.00 91.38 112 LYS A N 1
ATOM 873 C CA . LYS A 1 112 ? 18.715 0.414 -14.653 1.00 91.38 112 LYS A CA 1
ATOM 874 C C . LYS A 1 112 ? 18.831 -0.991 -15.232 1.00 91.38 112 LYS A C 1
ATOM 876 O O . LYS A 1 112 ? 19.233 -1.919 -14.540 1.00 91.38 112 LYS A O 1
ATOM 881 N N . VAL A 1 113 ? 18.487 -1.140 -16.503 1.00 88.06 113 VAL A N 1
ATOM 882 C CA . VAL A 1 113 ? 18.641 -2.382 -17.267 1.00 88.06 113 VAL A CA 1
ATOM 883 C C . VAL A 1 113 ? 19.546 -2.093 -18.453 1.00 88.06 113 VAL A C 1
ATOM 885 O O . VAL A 1 113 ? 19.413 -1.055 -19.093 1.00 88.06 113 VAL A O 1
ATOM 888 N N . TYR A 1 114 ? 20.463 -3.000 -18.765 1.00 89.00 114 TYR A N 1
ATOM 889 C CA . TYR A 1 114 ? 21.338 -2.864 -19.925 1.00 89.00 114 TYR A CA 1
ATOM 890 C C . TYR A 1 114 ? 20.718 -3.564 -21.129 1.00 89.00 114 TYR A C 1
ATOM 892 O O . TYR A 1 114 ? 20.267 -4.706 -21.032 1.00 89.00 114 TYR A O 1
ATOM 900 N N . SER A 1 115 ? 20.671 -2.873 -22.267 1.00 82.69 115 SER A N 1
ATOM 901 C CA . SER A 1 115 ? 20.192 -3.488 -23.505 1.00 82.69 115 SER A CA 1
ATOM 902 C C . SER A 1 115 ? 21.247 -4.464 -24.040 1.00 82.69 115 SER A C 1
ATOM 904 O O . SER A 1 115 ? 22.401 -4.061 -24.192 1.00 82.69 115 SER A O 1
ATOM 906 N N . PRO A 1 116 ? 20.884 -5.712 -24.387 1.00 80.56 116 PRO A N 1
ATOM 907 C CA . PRO A 1 116 ? 21.852 -6.727 -24.811 1.00 80.56 116 PRO A CA 1
ATOM 908 C C . PRO A 1 116 ? 22.494 -6.439 -26.177 1.00 80.56 116 PRO A C 1
ATOM 910 O O . PRO A 1 116 ? 23.520 -7.026 -26.494 1.00 80.56 116 PRO A O 1
ATOM 913 N N . LYS A 1 117 ? 21.905 -5.547 -26.987 1.00 85.44 117 LYS A N 1
ATOM 914 C CA . LYS A 1 117 ? 22.426 -5.174 -28.313 1.00 85.44 117 LYS A CA 1
ATOM 915 C C . LYS A 1 117 ? 23.535 -4.120 -28.261 1.00 85.44 117 LYS A C 1
ATOM 917 O O . LYS A 1 117 ? 24.527 -4.260 -28.960 1.00 85.44 117 LYS A O 1
ATOM 922 N N . ASP A 1 118 ? 23.372 -3.090 -27.432 1.00 88.00 118 ASP A N 1
ATOM 923 C CA . ASP A 1 118 ? 24.228 -1.892 -27.467 1.00 88.00 118 ASP A CA 1
ATOM 924 C C . ASP A 1 118 ? 24.941 -1.610 -26.133 1.00 88.00 118 ASP A C 1
ATOM 926 O O . ASP A 1 118 ? 25.630 -0.601 -26.012 1.00 88.00 118 ASP A O 1
ATOM 930 N N . MET A 1 119 ? 24.715 -2.435 -25.098 1.00 85.25 119 MET A N 1
ATOM 931 C CA . MET A 1 119 ? 25.155 -2.208 -23.708 1.00 85.25 119 MET A CA 1
ATOM 932 C C . MET A 1 119 ? 24.799 -0.823 -23.136 1.00 85.25 119 MET A C 1
ATOM 934 O O . MET A 1 119 ? 25.365 -0.376 -22.139 1.00 85.25 119 MET A O 1
ATOM 938 N N . LYS A 1 120 ? 23.821 -0.131 -23.724 1.00 89.94 120 LYS A N 1
ATOM 939 C CA . LYS A 1 120 ? 23.353 1.162 -23.221 1.00 89.94 120 LYS A CA 1
ATOM 940 C C . LYS A 1 120 ? 22.404 0.955 -22.035 1.00 89.94 120 LYS A C 1
ATOM 942 O O . LYS A 1 120 ? 21.507 0.103 -22.130 1.00 89.94 120 LYS A O 1
ATOM 947 N N . PRO A 1 121 ? 22.571 1.713 -20.936 1.00 88.31 121 PRO A N 1
ATOM 948 C CA . PRO A 1 121 ? 21.645 1.667 -19.817 1.00 88.31 121 PRO A CA 1
ATOM 949 C C . PRO A 1 121 ? 20.304 2.288 -20.222 1.00 88.31 121 PRO A C 1
ATOM 951 O O . PRO A 1 121 ? 20.261 3.356 -20.829 1.00 88.31 121 PRO A O 1
ATOM 954 N N . ARG A 1 122 ? 19.208 1.625 -19.855 1.00 89.44 122 ARG A N 1
ATOM 955 C CA . ARG A 1 122 ? 17.843 2.156 -19.915 1.00 89.44 122 ARG A CA 1
ATOM 956 C C . ARG A 1 122 ? 17.216 2.111 -18.531 1.00 89.44 122 ARG A C 1
ATOM 958 O O . ARG A 1 122 ? 17.415 1.150 -17.788 1.00 89.44 122 ARG A O 1
ATOM 965 N N . GLU A 1 123 ? 16.446 3.132 -18.199 1.00 91.25 123 GLU A N 1
ATOM 966 C CA . GLU A 1 123 ? 15.652 3.154 -16.976 1.00 91.25 123 GLU A CA 1
ATOM 967 C C . GLU A 1 123 ? 14.270 2.584 -17.274 1.00 91.25 123 GLU A C 1
ATOM 969 O O . GLU A 1 123 ? 13.594 3.013 -18.207 1.00 91.25 123 GLU A O 1
ATOM 974 N N . VAL A 1 124 ? 13.865 1.585 -16.500 1.00 91.31 124 VAL A N 1
ATOM 975 C CA . VAL A 1 124 ? 12.524 0.997 -16.562 1.00 91.31 124 VAL A CA 1
ATOM 976 C C . VAL A 1 124 ? 11.936 0.972 -15.164 1.00 91.31 124 VAL A C 1
ATOM 978 O O . VAL A 1 124 ? 12.678 1.024 -14.183 1.00 91.31 124 VAL A O 1
ATOM 981 N N . LEU A 1 125 ? 10.615 0.863 -15.055 1.00 90.75 125 LEU A N 1
ATOM 982 C CA . LEU A 1 125 ? 9.978 0.673 -13.757 1.00 90.75 125 LEU A CA 1
ATOM 983 C C . LEU A 1 125 ? 10.514 -0.600 -13.091 1.00 90.75 125 LEU A C 1
ATOM 985 O O . LEU A 1 125 ? 10.666 -1.649 -13.729 1.00 90.75 125 LEU A O 1
ATOM 989 N N . ALA A 1 126 ? 10.833 -0.492 -11.804 1.00 88.38 126 ALA A N 1
ATOM 990 C CA . ALA A 1 126 ? 11.234 -1.630 -10.991 1.00 88.38 126 ALA A CA 1
ATOM 991 C C . ALA A 1 126 ? 10.075 -2.626 -10.875 1.00 88.38 126 ALA A C 1
ATOM 993 O O . ALA A 1 126 ? 10.283 -3.822 -11.096 1.00 88.38 126 ALA A O 1
ATOM 994 N N . TYR A 1 127 ? 8.872 -2.084 -10.658 1.00 88.31 127 TYR A N 1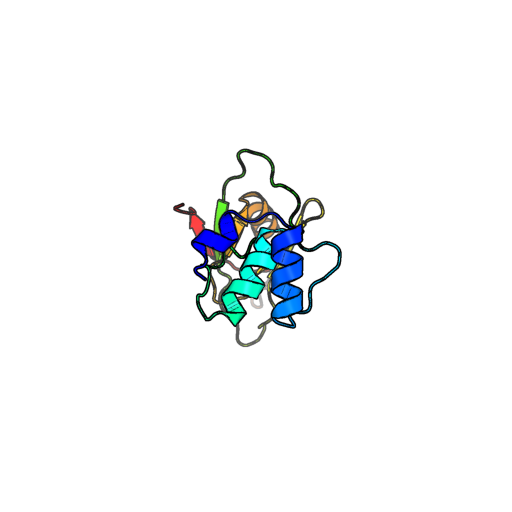
ATOM 995 C CA . TYR A 1 127 ? 7.607 -2.797 -10.530 1.00 88.31 127 TYR A CA 1
ATOM 996 C C . TYR A 1 127 ? 6.617 -2.250 -11.564 1.00 88.31 127 TYR A C 1
ATOM 998 O O . TYR A 1 127 ? 6.028 -1.198 -11.336 1.00 88.31 127 TYR A O 1
ATOM 1006 N N . PRO A 1 128 ? 6.458 -2.897 -12.728 1.00 91.19 128 PRO A N 1
ATOM 1007 C CA . PRO A 1 128 ? 5.408 -2.539 -13.675 1.00 91.19 128 PRO A CA 1
ATOM 1008 C C . PRO A 1 128 ? 4.028 -2.713 -13.032 1.00 91.19 128 PRO A C 1
ATOM 1010 O O . PRO A 1 128 ? 3.772 -3.741 -12.407 1.00 91.19 128 PRO A O 1
ATOM 1013 N N . PHE A 1 129 ? 3.151 -1.727 -13.191 1.00 92.88 129 PHE A N 1
ATOM 1014 C CA . PHE A 1 129 ? 1.806 -1.735 -12.621 1.00 92.88 129 PHE A CA 1
ATOM 1015 C C . PHE A 1 129 ? 0.801 -1.118 -13.592 1.00 92.88 129 PHE A C 1
ATOM 1017 O O . PHE A 1 129 ? 1.168 -0.380 -14.508 1.00 92.88 129 PHE A O 1
ATOM 1024 N N . GLN A 1 130 ? -0.471 -1.429 -13.376 1.00 93.56 130 GLN A N 1
ATOM 1025 C CA . GLN A 1 130 ? -1.609 -0.751 -13.983 1.00 93.56 130 GLN A CA 1
ATOM 1026 C C . GLN A 1 130 ? -2.306 0.082 -12.912 1.00 93.56 130 GLN A C 1
ATOM 1028 O O . GLN A 1 130 ? -2.343 -0.325 -11.751 1.00 93.56 130 GLN A O 1
ATOM 1033 N N . SER A 1 131 ? -2.854 1.236 -13.288 1.00 92.69 131 SER A N 1
ATOM 1034 C CA . SER A 1 131 ? -3.659 2.061 -12.389 1.00 92.69 131 SER A CA 1
ATOM 1035 C C . SER A 1 131 ? -4.962 2.501 -13.047 1.00 92.69 131 SER A C 1
ATOM 1037 O O . SER A 1 131 ? -5.02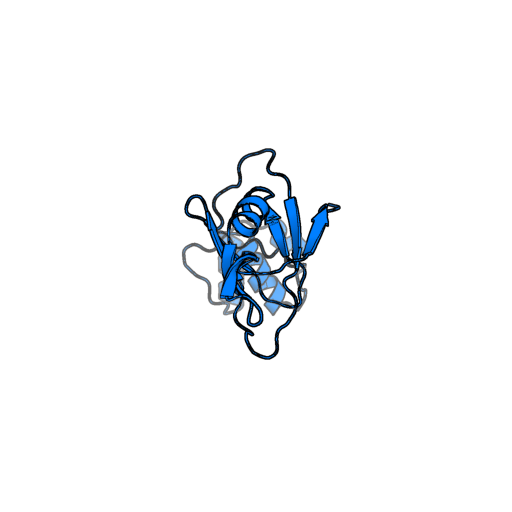4 2.686 -14.264 1.00 92.69 131 SER A O 1
ATOM 1039 N N . ARG A 1 132 ? -6.004 2.672 -12.233 1.00 91.50 132 ARG A N 1
ATOM 1040 C CA . ARG A 1 132 ? -7.287 3.262 -12.636 1.00 91.50 132 ARG A CA 1
ATOM 1041 C C . ARG A 1 132 ? -7.817 4.187 -11.546 1.00 91.50 132 ARG A C 1
ATOM 1043 O O . ARG A 1 132 ? -7.434 4.075 -10.379 1.00 91.50 132 ARG A O 1
ATOM 1050 N N . GLU A 1 133 ? -8.679 5.116 -11.941 1.00 87.31 133 GLU A N 1
ATOM 1051 C CA . GLU A 1 133 ? -9.376 5.980 -10.991 1.00 87.31 133 GLU A CA 1
ATOM 1052 C C . GLU A 1 133 ? -10.268 5.131 -10.084 1.00 87.31 133 GLU A C 1
ATOM 1054 O O . GLU A 1 133 ? -10.982 4.248 -10.559 1.00 87.31 133 GLU A O 1
ATOM 1059 N N . TYR A 1 134 ? -10.217 5.392 -8.778 1.00 81.00 134 TYR A N 1
ATOM 1060 C CA . TYR A 1 134 ? -11.107 4.736 -7.830 1.00 81.00 134 TYR A CA 1
ATOM 1061 C C . TYR A 1 134 ? -12.505 5.347 -7.974 1.00 81.00 134 TYR A C 1
ATOM 1063 O O . TYR A 1 134 ? -12.726 6.497 -7.591 1.00 81.00 134 TYR A O 1
ATOM 1071 N N . GLN A 1 135 ? -13.438 4.586 -8.542 1.00 62.88 135 GLN A N 1
ATOM 1072 C CA . GLN A 1 135 ? -14.853 4.952 -8.592 1.00 62.88 135 GLN A CA 1
ATOM 1073 C C . GLN A 1 135 ? -15.508 4.476 -7.292 1.00 62.88 135 GLN A C 1
ATOM 1075 O O . GLN A 1 135 ? -15.927 3.326 -7.185 1.00 62.88 135 GLN A O 1
ATOM 1080 N N . GLY A 1 136 ? -15.484 5.345 -6.280 1.00 55.56 136 GLY A N 1
ATOM 1081 C CA . GLY A 1 136 ? -16.156 5.151 -4.993 1.00 55.56 136 GLY A CA 1
ATOM 1082 C C . GLY A 1 136 ? -17.473 5.894 -4.918 1.00 55.56 136 GLY A C 1
ATOM 1083 O O . GLY A 1 136 ? -17.531 7.012 -5.478 1.00 55.56 136 GLY A O 1
#

Secondary structure (DSSP, 8-state):
--HHHHHTS-HHHHHHHHHHTT----TT--HHHHHHHHHHHHT---------TTSPPPPTT--EEEEEPPP-SS--PPEEEEETTEEEEE-TTSEEEEEHHHHHHHHH-EEEEE-TTT--EEEEESS--EEEE---